Protein AF-A0A2E7HWC5-F1 (afdb_monomer_lite)

Secondary structure (DSSP, 8-state):
---------PPPHHHHHHHHHTT--HHHHHHHHHHHHHHHHHHTSS-GGGHHHHHHHHHHHHHHT--

Sequence (67 aa):
KCSHASTVSPVDDDQRFYLETRGIPSEIVDKLIVSGFINEVVQKLPITEVNEWILNLLSDKQNLGNL

pLDDT: mean 87.84, std 10.7, range [49.19, 97.75]

Foldseek 3Di:
DDDDDDDDDDPDVVQLVVVVVVVDDSVCSSVVSVLVVVLVVLVPDPDVVCSVVVSVVVNVVVVVPPD

Structure (mmCIF, N/CA/C/O backbone):
data_AF-A0A2E7HWC5-F1
#
_entry.id   AF-A0A2E7HWC5-F1
#
loop_
_atom_site.group_PDB
_atom_site.id
_atom_site.type_symbol
_atom_site.label_atom_id
_atom_site.label_alt_id
_atom_site.label_comp_id
_atom_site.label_asym_id
_atom_site.label_entity_id
_atom_site.label_seq_id
_atom_site.pdbx_PDB_ins_code
_atom_site.Cartn_x
_atom_site.Cartn_y
_atom_site.Cartn_z
_atom_site.occupancy
_atom_site.B_iso_or_equiv
_atom_site.auth_seq_id
_atom_site.auth_comp_id
_atom_site.auth_asym_id
_atom_site.auth_atom_id
_atom_site.pdbx_PDB_model_num
ATOM 1 N N . LYS A 1 1 ? 2.118 17.833 -27.477 1.00 53.88 1 LYS A N 1
ATOM 2 C CA . LYS A 1 1 ? 1.089 18.130 -26.450 1.00 53.88 1 LYS A CA 1
ATOM 3 C C . LYS A 1 1 ? 1.569 17.456 -25.171 1.00 53.88 1 LYS A C 1
ATOM 5 O O . LYS A 1 1 ? 1.681 16.241 -25.186 1.00 53.88 1 LYS A O 1
ATOM 10 N N . CYS A 1 2 ? 1.971 18.215 -24.155 1.00 73.38 2 CYS A N 1
ATOM 11 C CA . CYS A 1 2 ? 2.526 17.666 -22.913 1.00 73.38 2 CYS A CA 1
ATOM 12 C C . CYS A 1 2 ? 1.527 17.890 -21.774 1.00 73.38 2 CYS A C 1
ATOM 14 O O . CYS A 1 2 ? 0.963 18.978 -21.680 1.00 73.38 2 CYS A O 1
ATOM 16 N N . SER A 1 3 ? 1.318 16.878 -20.931 1.00 78.38 3 SER A N 1
ATOM 17 C CA . SER A 1 3 ? 0.570 16.979 -19.674 1.00 78.38 3 SER A CA 1
ATOM 18 C C . SER A 1 3 ? 1.411 16.385 -18.548 1.00 78.38 3 SER A C 1
ATOM 20 O O . SER A 1 3 ? 1.964 15.300 -18.709 1.00 78.38 3 SER A O 1
ATOM 22 N N . HIS A 1 4 ? 1.497 17.088 -17.424 1.00 88.12 4 HIS A N 1
ATOM 23 C CA . HIS A 1 4 ? 2.137 16.623 -16.197 1.00 88.12 4 HIS A CA 1
ATOM 24 C C . HIS A 1 4 ? 1.121 16.752 -15.063 1.00 88.12 4 HIS A C 1
ATOM 26 O O . HIS A 1 4 ? 0.434 17.769 -14.976 1.00 88.12 4 HIS A O 1
ATOM 32 N N . ALA A 1 5 ? 1.010 15.723 -14.229 1.00 83.62 5 ALA A N 1
ATOM 33 C CA . ALA A 1 5 ? 0.138 15.710 -13.065 1.00 83.62 5 ALA A CA 1
ATOM 34 C C . ALA A 1 5 ? 0.897 15.095 -11.889 1.00 83.62 5 ALA A C 1
ATOM 36 O O . ALA A 1 5 ? 1.648 14.137 -12.060 1.00 83.62 5 ALA A O 1
ATOM 37 N N . SER A 1 6 ? 0.684 15.660 -10.708 1.00 91.00 6 SER A N 1
ATOM 38 C CA . SER A 1 6 ? 1.202 15.165 -9.439 1.00 91.00 6 SER A CA 1
ATOM 39 C C . SER A 1 6 ? 0.059 15.204 -8.434 1.00 91.00 6 SER A C 1
ATOM 41 O O . SER A 1 6 ? -0.746 16.135 -8.464 1.00 91.00 6 SER A O 1
ATOM 43 N N . THR A 1 7 ? -0.047 14.179 -7.594 1.00 88.31 7 THR A N 1
ATOM 44 C CA . THR A 1 7 ? -1.096 14.068 -6.574 1.00 88.31 7 THR A CA 1
ATOM 45 C C . THR A 1 7 ? -0.450 13.725 -5.242 1.00 88.31 7 THR A C 1
ATOM 47 O O . THR A 1 7 ? 0.468 12.908 -5.188 1.00 88.31 7 THR A O 1
ATOM 50 N N . VAL A 1 8 ? -0.940 14.353 -4.178 1.00 86.44 8 VAL A N 1
ATOM 51 C CA . VAL A 1 8 ? -0.634 13.996 -2.793 1.00 86.44 8 VAL A CA 1
ATOM 52 C C . VAL A 1 8 ? -1.955 13.592 -2.159 1.00 86.44 8 VAL A C 1
ATOM 54 O O . VAL A 1 8 ? -2.903 14.376 -2.183 1.00 86.44 8 VAL A O 1
ATOM 57 N N . SER A 1 9 ? -2.016 12.386 -1.608 1.00 82.88 9 SER A N 1
ATOM 58 C CA . SER A 1 9 ? -3.198 11.894 -0.905 1.00 82.88 9 SER A CA 1
ATOM 59 C C . SER A 1 9 ? -2.775 11.193 0.383 1.00 82.88 9 SER A C 1
ATOM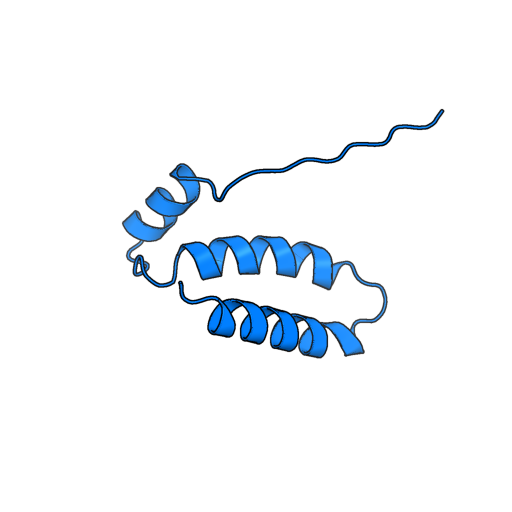 61 O O . SER A 1 9 ? -1.796 10.442 0.358 1.00 82.88 9 SER A O 1
ATOM 63 N N . PRO A 1 10 ? -3.471 11.448 1.504 1.00 88.19 10 PRO A N 1
ATOM 64 C CA . PRO A 1 10 ? -3.326 10.639 2.706 1.00 88.19 10 PRO A CA 1
ATOM 65 C C . PRO A 1 10 ? -3.860 9.218 2.462 1.00 88.19 10 PRO A C 1
ATOM 67 O O . PRO A 1 10 ? -4.478 8.945 1.430 1.00 88.19 10 PRO A O 1
ATOM 70 N N . VAL A 1 11 ? -3.620 8.317 3.416 1.00 88.19 11 VAL A N 1
ATOM 71 C CA . VAL A 1 11 ? -4.283 7.005 3.440 1.00 88.19 11 VAL A CA 1
ATOM 72 C C . VAL A 1 11 ? -5.795 7.220 3.544 1.00 88.19 11 VAL A C 1
ATOM 74 O O . VAL A 1 11 ? -6.243 8.100 4.275 1.00 88.19 11 VAL A O 1
ATOM 77 N N . ASP A 1 12 ? -6.560 6.450 2.774 1.00 90.94 12 ASP A N 1
ATOM 78 C CA . ASP A 1 12 ? -8.015 6.560 2.703 1.00 90.94 12 ASP A CA 1
ATOM 79 C C . ASP A 1 12 ? -8.677 5.854 3.899 1.00 90.94 12 ASP A C 1
ATOM 81 O O . ASP A 1 12 ? -8.520 4.642 4.090 1.00 90.94 12 ASP A O 1
ATOM 85 N N . ASP A 1 13 ? -9.431 6.611 4.697 1.00 93.12 13 ASP A N 1
ATOM 86 C CA . ASP A 1 13 ? -10.130 6.114 5.884 1.00 93.12 13 ASP A CA 1
ATOM 87 C C . ASP A 1 13 ? -11.176 5.041 5.542 1.00 93.12 13 ASP A C 1
ATOM 89 O O . ASP A 1 13 ? -11.375 4.109 6.326 1.00 93.12 13 ASP A O 1
ATOM 93 N N . ASP A 1 14 ? -11.790 5.097 4.355 1.00 95.56 14 ASP A N 1
ATOM 94 C CA . ASP A 1 14 ? -12.750 4.078 3.916 1.00 95.56 14 ASP A CA 1
ATOM 95 C C . ASP A 1 14 ? -12.044 2.739 3.654 1.00 95.56 14 ASP A C 1
ATOM 97 O O . ASP A 1 14 ? -12.564 1.670 3.994 1.00 95.56 14 ASP A O 1
ATOM 101 N N . GLN A 1 15 ? -10.823 2.776 3.104 1.00 9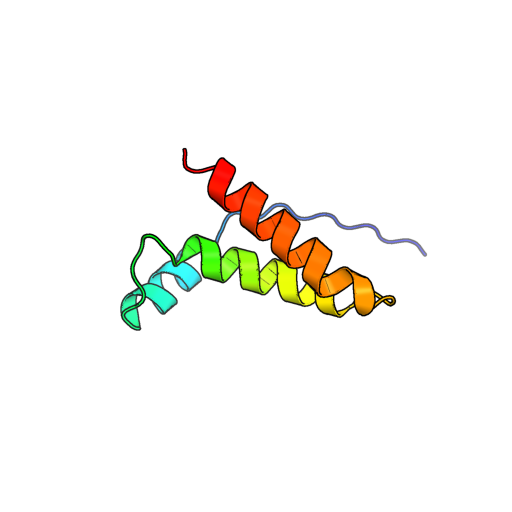5.06 15 GLN A N 1
ATOM 102 C CA . GLN A 1 15 ? -9.990 1.579 2.942 1.00 95.06 15 GLN A CA 1
ATOM 103 C C . GLN A 1 15 ? -9.564 1.018 4.297 1.00 95.06 15 GLN A C 1
ATOM 105 O O . GLN A 1 15 ? -9.562 -0.203 4.486 1.00 95.06 15 GLN A O 1
ATOM 110 N N . ARG A 1 16 ? -9.245 1.904 5.247 1.00 95.06 16 ARG A N 1
ATOM 111 C CA . ARG A 1 16 ? -8.881 1.536 6.615 1.00 95.06 16 ARG A CA 1
ATOM 112 C C . ARG A 1 16 ? -10.032 0.796 7.296 1.00 95.06 16 ARG A C 1
ATOM 114 O O . ARG A 1 16 ? -9.876 -0.360 7.691 1.00 95.06 16 ARG A O 1
ATOM 121 N N . PHE A 1 17 ? -11.212 1.411 7.309 1.00 95.88 17 PHE A N 1
ATOM 122 C CA . PHE A 1 17 ? -12.441 0.837 7.853 1.00 95.88 17 PHE A CA 1
ATOM 123 C C . PHE A 1 17 ? -12.806 -0.493 7.180 1.00 95.88 17 PHE A C 1
ATOM 125 O O . PHE A 1 17 ? -13.160 -1.470 7.847 1.00 95.88 17 PHE A O 1
ATOM 132 N N . TYR A 1 18 ? -12.685 -0.577 5.854 1.00 96.50 18 TYR A N 1
ATOM 133 C CA . TYR A 1 18 ? -12.967 -1.811 5.126 1.00 96.50 18 TYR A CA 1
ATOM 134 C C . TYR A 1 18 ? -12.060 -2.969 5.565 1.00 96.50 18 TYR A C 1
ATOM 136 O O . TYR A 1 18 ? -12.536 -4.086 5.755 1.00 96.50 18 TYR A O 1
ATOM 144 N N . LEU A 1 19 ? -10.763 -2.725 5.754 1.00 96.69 19 LEU A N 1
ATOM 145 C CA . LEU A 1 19 ? -9.821 -3.758 6.191 1.00 96.69 19 LEU A CA 1
ATOM 146 C C . LEU A 1 19 ? -10.046 -4.152 7.659 1.00 96.69 19 LEU A C 1
ATOM 148 O O . LEU A 1 19 ? -10.058 -5.342 7.980 1.00 96.69 19 LEU A O 1
ATOM 152 N N . GLU A 1 20 ? -10.307 -3.185 8.535 1.00 96.31 20 GLU A N 1
ATOM 153 C CA . GLU A 1 20 ? -10.593 -3.435 9.955 1.00 96.31 20 GLU A CA 1
ATOM 154 C C . GLU A 1 20 ? -11.879 -4.244 10.156 1.00 96.31 20 GLU A C 1
ATOM 156 O O . GLU A 1 20 ? -11.898 -5.207 10.922 1.00 96.31 20 GLU A O 1
ATOM 161 N N . THR A 1 21 ? -12.947 -3.939 9.411 1.00 97.75 21 THR A N 1
ATOM 162 C CA . THR A 1 21 ? -14.208 -4.709 9.470 1.00 97.75 21 THR A CA 1
ATOM 163 C C . THR A 1 21 ? -14.062 -6.147 8.971 1.00 97.75 21 THR A C 1
ATOM 165 O O . THR A 1 21 ? -14.882 -7.006 9.298 1.00 97.75 21 THR A O 1
ATOM 168 N N . ARG A 1 22 ? -12.995 -6.448 8.222 1.00 97.25 22 ARG A N 1
ATOM 169 C CA . ARG A 1 22 ? -12.606 -7.813 7.838 1.00 97.25 22 ARG A CA 1
ATOM 170 C C . ARG A 1 22 ? -11.732 -8.514 8.882 1.00 97.25 22 ARG A C 1
ATOM 172 O O . ARG A 1 22 ? -11.311 -9.643 8.642 1.00 97.25 22 ARG A O 1
ATOM 179 N N . GLY A 1 23 ? -11.500 -7.886 10.033 1.00 96.62 23 GLY A N 1
ATOM 180 C CA . GLY A 1 23 ? -10.757 -8.449 11.160 1.00 96.62 23 GLY A CA 1
ATOM 181 C C . GLY A 1 23 ? -9.248 -8.221 11.098 1.00 96.62 23 GLY A C 1
ATOM 182 O O . GL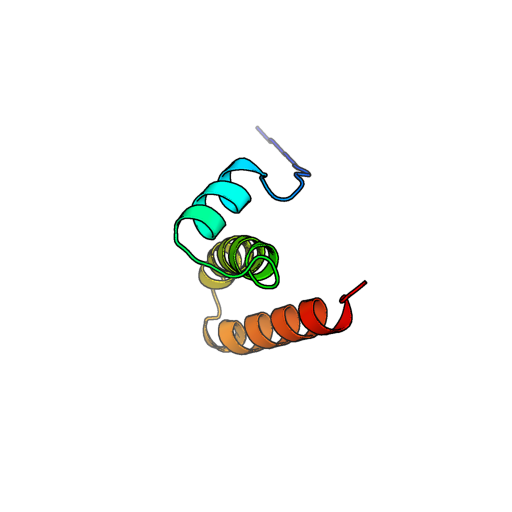Y A 1 23 ? -8.510 -8.905 11.804 1.00 96.62 23 GLY A O 1
ATOM 183 N N . ILE A 1 24 ? -8.770 -7.301 10.255 1.00 97.12 24 ILE A N 1
ATOM 184 C CA . ILE A 1 24 ? -7.348 -6.951 10.196 1.00 97.12 24 ILE A CA 1
ATOM 185 C C . ILE A 1 24 ? -7.006 -6.017 11.373 1.00 97.12 24 ILE A C 1
ATOM 187 O O . ILE A 1 24 ? -7.712 -5.026 11.562 1.00 97.12 24 ILE A O 1
ATOM 191 N N . PRO A 1 25 ? -5.938 -6.291 12.151 1.00 95.81 25 PRO A N 1
ATOM 192 C CA . PRO A 1 25 ? -5.533 -5.441 13.271 1.00 95.81 25 PRO A CA 1
ATOM 193 C C . PRO A 1 25 ? -5.144 -4.029 12.828 1.00 95.81 25 PRO A C 1
ATOM 195 O O . PRO A 1 25 ? -4.348 -3.869 11.898 1.00 95.81 25 PRO A O 1
ATOM 198 N N . SER A 1 26 ? -5.654 -3.009 13.522 1.00 91.50 26 SER A N 1
ATOM 199 C CA . SER A 1 26 ? -5.422 -1.590 13.217 1.00 91.50 26 SER A CA 1
ATOM 200 C C . SER A 1 26 ? -3.942 -1.207 13.142 1.00 91.50 26 SER A C 1
ATOM 202 O O . SER A 1 26 ? -3.596 -0.260 12.436 1.00 91.50 26 SER A O 1
ATOM 204 N N . GLU A 1 27 ? -3.064 -1.943 13.828 1.00 91.19 27 GLU A N 1
ATOM 205 C CA . GLU A 1 27 ? -1.615 -1.722 13.841 1.00 91.19 27 GLU A CA 1
ATOM 206 C C . GLU A 1 27 ? -0.941 -2.055 12.501 1.00 91.19 27 GLU A C 1
ATOM 208 O O . GLU A 1 27 ? 0.171 -1.596 12.246 1.00 91.19 27 GLU A O 1
ATOM 213 N N . ILE A 1 28 ? -1.585 -2.853 11.638 1.00 92.50 28 ILE A N 1
ATOM 214 C CA . ILE A 1 28 ? -1.012 -3.276 10.348 1.00 92.50 28 ILE A CA 1
ATOM 215 C C . ILE A 1 28 ? -1.779 -2.760 9.127 1.00 92.50 28 ILE A C 1
ATOM 217 O O . ILE A 1 28 ? -1.291 -2.909 8.008 1.00 92.50 28 ILE A O 1
ATOM 221 N N . VAL A 1 29 ? -2.953 -2.148 9.309 1.00 94.56 29 VAL A N 1
ATOM 222 C CA . VAL A 1 29 ? -3.825 -1.723 8.200 1.00 94.56 29 VAL A CA 1
ATOM 223 C C . VAL A 1 29 ? -3.134 -0.710 7.28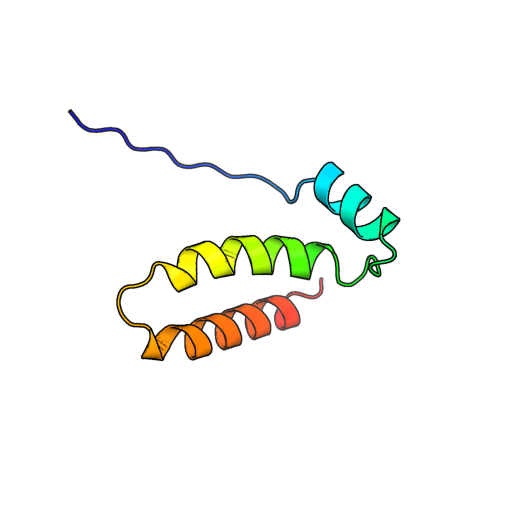9 1.00 94.56 29 VAL A C 1
ATOM 225 O O . VAL A 1 29 ? -3.043 -0.940 6.083 1.00 94.56 29 VAL A O 1
ATOM 228 N N . ASP A 1 30 ? -2.572 0.360 7.853 1.00 91.38 30 ASP A N 1
ATOM 229 C CA . ASP A 1 30 ? -1.899 1.400 7.060 1.00 91.38 30 ASP A CA 1
ATOM 230 C C . ASP A 1 30 ? -0.698 0.828 6.305 1.00 91.38 30 ASP A C 1
ATOM 232 O O . ASP A 1 30 ? -0.471 1.130 5.131 1.00 91.38 30 ASP A O 1
ATOM 236 N N . LYS A 1 31 ? 0.038 -0.083 6.954 1.00 90.56 31 LYS A N 1
ATOM 237 C CA . LYS A 1 31 ? 1.162 -0.782 6.335 1.00 90.56 31 LYS A CA 1
ATOM 238 C C . LYS A 1 31 ? 0.708 -1.599 5.128 1.00 90.56 31 LYS A C 1
ATOM 240 O O . LYS A 1 31 ? 1.387 -1.574 4.102 1.00 90.56 31 LYS A O 1
ATOM 245 N N . LEU A 1 32 ? -0.428 -2.290 5.218 1.00 92.75 32 LEU A N 1
ATOM 246 C CA . LEU A 1 32 ? -0.986 -3.070 4.111 1.00 92.75 32 LEU A CA 1
ATOM 247 C C . LEU A 1 32 ? -1.423 -2.179 2.945 1.00 92.75 32 LEU A C 1
ATOM 249 O O . LEU A 1 32 ? -1.085 -2.489 1.802 1.00 92.75 32 LEU A O 1
ATOM 253 N N . ILE A 1 33 ? -2.108 -1.066 3.225 1.00 93.19 33 ILE A N 1
ATOM 254 C CA . ILE A 1 33 ? -2.561 -0.123 2.190 1.00 93.19 33 ILE A CA 1
ATOM 255 C C . ILE A 1 33 ? -1.357 0.450 1.434 1.00 93.19 33 ILE A C 1
ATOM 257 O O . ILE A 1 33 ? -1.279 0.352 0.207 1.00 93.19 33 ILE A O 1
ATOM 261 N N . VAL A 1 34 ? -0.369 0.980 2.162 1.00 91.88 34 VAL A N 1
ATOM 262 C CA . VAL A 1 34 ? 0.821 1.584 1.547 1.00 91.88 34 VAL A CA 1
ATOM 263 C C . VAL A 1 34 ? 1.662 0.536 0.811 1.00 91.88 34 VAL A C 1
ATOM 265 O O . VAL A 1 34 ? 2.148 0.803 -0.289 1.00 91.88 34 VAL A O 1
ATOM 268 N N . SER A 1 35 ? 1.806 -0.672 1.369 1.00 90.94 35 SER A N 1
ATOM 269 C CA . SER A 1 35 ? 2.530 -1.763 0.702 1.00 90.94 35 SER A CA 1
ATOM 270 C C . SER A 1 35 ? 1.858 -2.167 -0.609 1.00 90.94 35 SER A C 1
ATOM 272 O O . SER A 1 35 ? 2.551 -2.359 -1.603 1.00 90.94 35 SER A O 1
ATOM 274 N N . GLY A 1 36 ? 0.524 -2.259 -0.642 1.00 92.06 36 GLY A N 1
ATOM 275 C CA . GLY A 1 36 ? -0.228 -2.556 -1.863 1.00 92.06 36 GLY A CA 1
ATOM 276 C C . GLY A 1 36 ? -0.003 -1.509 -2.954 1.00 92.06 36 GLY A C 1
ATOM 277 O O . GLY A 1 36 ? 0.312 -1.866 -4.089 1.00 92.06 36 GLY A O 1
ATOM 278 N N . PHE A 1 37 ? -0.070 -0.225 -2.587 1.00 91.62 37 PHE A N 1
ATOM 279 C CA . PHE A 1 37 ? 0.187 0.889 -3.503 1.00 91.62 37 PHE A CA 1
ATOM 280 C C . PHE A 1 37 ? 1.608 0.851 -4.090 1.00 91.62 37 PHE A C 1
ATOM 282 O O . PHE A 1 37 ? 1.799 0.949 -5.302 1.00 91.62 37 PHE A O 1
ATOM 289 N N . ILE A 1 38 ? 2.619 0.667 -3.238 1.00 91.31 38 ILE A N 1
ATOM 290 C CA . ILE A 1 38 ? 4.025 0.605 -3.654 1.00 91.31 38 ILE A CA 1
ATOM 291 C C . ILE A 1 38 ? 4.289 -0.615 -4.538 1.00 91.31 38 ILE A C 1
ATOM 293 O O . ILE A 1 38 ? 4.982 -0.506 -5.550 1.00 91.31 38 ILE A O 1
ATOM 297 N N . ASN A 1 39 ? 3.754 -1.776 -4.161 1.00 92.12 39 ASN A N 1
ATOM 298 C CA . ASN A 1 39 ? 3.993 -3.033 -4.861 1.00 92.12 39 ASN A CA 1
ATOM 299 C C . ASN A 1 39 ? 3.538 -2.955 -6.325 1.00 92.12 39 ASN A C 1
ATOM 301 O O . ASN A 1 39 ? 4.247 -3.427 -7.209 1.00 92.12 39 ASN A O 1
ATOM 305 N N . GLU A 1 40 ? 2.416 -2.285 -6.607 1.00 91.62 40 GLU A N 1
ATOM 306 C CA . GLU A 1 40 ? 1.954 -2.069 -7.984 1.00 91.62 40 GLU A CA 1
ATOM 307 C C . GLU A 1 40 ? 2.964 -1.266 -8.824 1.00 91.62 40 GLU A C 1
ATOM 309 O O . GLU A 1 40 ? 3.168 -1.550 -10.006 1.00 91.62 40 GLU A O 1
ATOM 314 N N . VAL A 1 41 ? 3.621 -0.268 -8.225 1.00 91.06 41 VAL A N 1
ATOM 315 C CA . VAL A 1 41 ? 4.646 0.543 -8.899 1.00 91.06 41 VAL A CA 1
ATOM 316 C C . VAL A 1 41 ? 5.925 -0.266 -9.110 1.00 91.06 41 VAL A C 1
ATOM 318 O O . VAL A 1 41 ? 6.479 -0.253 -10.208 1.00 91.06 41 VAL A O 1
ATOM 321 N N . VAL A 1 42 ? 6.377 -0.996 -8.086 1.00 92.12 42 VAL A N 1
ATOM 322 C CA . VAL A 1 42 ? 7.601 -1.812 -8.148 1.00 92.12 42 VAL A CA 1
ATOM 323 C C . VAL A 1 42 ? 7.463 -2.936 -9.176 1.00 92.12 42 VAL A C 1
ATOM 325 O O . VAL A 1 42 ? 8.373 -3.149 -9.970 1.00 92.12 42 VAL A O 1
ATOM 328 N N . GLN A 1 43 ? 6.308 -3.602 -9.250 1.00 91.38 43 GLN A N 1
ATOM 329 C CA . GLN A 1 43 ? 6.067 -4.667 -10.232 1.00 91.38 43 GLN A CA 1
ATOM 330 C C . GLN A 1 43 ? 6.109 -4.195 -11.691 1.00 91.38 43 GLN A C 1
ATOM 332 O O . GLN A 1 43 ? 6.322 -5.009 -12.585 1.00 91.38 43 GLN A O 1
ATOM 337 N N . LYS A 1 44 ? 5.925 -2.896 -11.952 1.00 92.00 44 LYS A N 1
ATOM 338 C CA . LYS A 1 44 ? 6.020 -2.319 -13.303 1.00 92.00 44 LYS A CA 1
ATOM 339 C C . LYS A 1 44 ? 7.459 -1.997 -13.716 1.00 92.00 44 LYS A C 1
ATOM 341 O O . LYS A 1 44 ? 7.674 -1.578 -14.854 1.00 92.00 44 LYS A O 1
ATOM 346 N N . LEU A 1 45 ? 8.438 -2.145 -12.820 1.00 90.25 45 LEU A N 1
ATOM 347 C CA . LEU A 1 45 ? 9.834 -1.878 -13.142 1.00 90.25 45 LEU A CA 1
ATOM 348 C C . LEU A 1 45 ? 10.380 -2.931 -14.122 1.00 90.25 45 LEU A C 1
ATOM 350 O O . LEU A 1 45 ? 10.082 -4.116 -13.995 1.00 90.25 45 LEU A O 1
ATOM 354 N N . PRO A 1 46 ? 11.211 -2.519 -15.095 1.00 89.88 46 PRO A N 1
ATOM 355 C CA . PRO A 1 46 ? 11.700 -3.407 -16.150 1.00 89.88 46 PRO A CA 1
ATOM 356 C C . PRO A 1 46 ? 12.724 -4.445 -15.669 1.00 89.88 46 PRO A C 1
ATOM 358 O O . PRO A 1 46 ? 12.962 -5.425 -16.368 1.00 89.88 46 PRO A O 1
ATOM 361 N N . ILE A 1 47 ? 13.344 -4.230 -14.507 1.00 92.12 47 ILE A N 1
ATO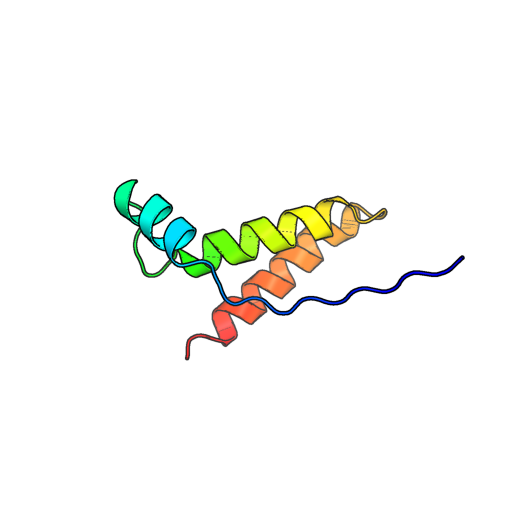M 362 C CA . ILE A 1 47 ? 14.379 -5.100 -13.936 1.00 92.12 47 ILE A CA 1
ATOM 363 C C . ILE A 1 47 ? 13.754 -5.803 -12.735 1.00 92.12 47 ILE A C 1
ATOM 365 O O . ILE A 1 47 ? 13.591 -5.202 -11.677 1.00 92.12 47 ILE A O 1
ATOM 369 N N . THR A 1 48 ? 13.366 -7.063 -12.901 1.00 88.81 48 THR A N 1
ATOM 370 C CA . THR A 1 48 ? 12.616 -7.792 -11.862 1.00 88.81 48 THR A CA 1
ATOM 371 C C . THR A 1 48 ? 13.527 -8.236 -10.717 1.00 88.81 48 THR A C 1
ATOM 373 O O . THR A 1 48 ? 13.092 -8.357 -9.576 1.00 88.81 48 THR A O 1
ATOM 376 N N . GLU A 1 49 ? 14.817 -8.405 -11.000 1.00 89.62 49 GLU A N 1
ATOM 377 C CA . GLU A 1 49 ? 15.854 -8.851 -10.070 1.00 89.62 49 GLU A CA 1
ATOM 378 C C . GLU A 1 49 ? 16.063 -7.879 -8.900 1.00 89.62 49 GLU A C 1
ATOM 380 O O . GLU A 1 49 ? 16.532 -8.283 -7.839 1.00 89.62 49 GLU A O 1
ATOM 385 N N . VAL A 1 50 ? 15.701 -6.602 -9.068 1.00 91.50 50 VAL A N 1
ATOM 386 C CA . VAL A 1 50 ? 15.795 -5.591 -8.002 1.00 91.50 50 VAL A CA 1
ATOM 387 C C . VAL A 1 50 ? 14.494 -5.407 -7.226 1.00 91.50 50 VAL A C 1
ATOM 389 O O . VAL A 1 50 ? 14.508 -4.735 -6.197 1.00 91.50 50 VAL A O 1
ATOM 392 N N . ASN A 1 51 ? 13.380 -5.999 -7.665 1.00 91.56 51 ASN A N 1
ATOM 393 C CA . ASN A 1 51 ? 12.074 -5.768 -7.046 1.00 91.56 51 ASN A CA 1
ATOM 394 C C . ASN A 1 51 ? 12.057 -6.204 -5.580 1.00 91.56 51 ASN A C 1
ATOM 396 O O . ASN A 1 51 ? 11.626 -5.435 -4.724 1.00 91.56 51 ASN A O 1
ATOM 400 N N . GLU A 1 52 ? 12.583 -7.393 -5.273 1.00 89.38 52 GLU A N 1
ATOM 401 C CA . GLU A 1 52 ? 12.670 -7.867 -3.886 1.00 89.38 52 GLU A CA 1
ATOM 402 C C . GLU A 1 52 ? 13.557 -6.963 -3.028 1.00 89.38 52 GLU A C 1
ATOM 404 O O . GLU A 1 52 ? 13.192 -6.620 -1.905 1.00 89.38 52 GLU A O 1
ATOM 409 N N . TRP A 1 53 ? 14.696 -6.516 -3.565 1.00 91.88 53 TRP A N 1
ATOM 410 C CA . TRP A 1 53 ? 15.587 -5.600 -2.854 1.00 91.88 53 TRP A CA 1
ATOM 411 C C . TRP A 1 53 ? 14.896 -4.266 -2.530 1.00 91.88 53 TRP A C 1
ATOM 413 O O . TRP A 1 53 ? 14.986 -3.786 -1.399 1.00 91.88 53 TRP A O 1
ATOM 423 N N . ILE A 1 54 ? 14.155 -3.699 -3.488 1.00 91.88 54 ILE A N 1
ATOM 424 C CA . ILE A 1 54 ? 13.388 -2.459 -3.302 1.00 91.88 54 ILE A CA 1
ATOM 425 C C . ILE A 1 54 ? 12.277 -2.659 -2.268 1.00 91.88 54 ILE A C 1
ATOM 427 O O . ILE A 1 54 ? 12.117 -1.821 -1.381 1.00 91.88 54 ILE A O 1
ATOM 431 N N . LEU A 1 55 ? 11.521 -3.757 -2.351 1.00 89.69 55 LEU A N 1
ATOM 432 C CA . LEU A 1 55 ? 10.442 -4.048 -1.403 1.00 89.69 55 LEU A CA 1
ATOM 433 C C . LEU A 1 55 ? 10.975 -4.201 0.025 1.00 89.69 55 LEU A C 1
ATOM 435 O O . LEU A 1 55 ? 10.400 -3.621 0.947 1.00 89.69 55 LEU A O 1
ATOM 439 N N . ASN A 1 56 ? 12.101 -4.894 0.203 1.00 90.56 56 ASN A N 1
ATOM 440 C CA . ASN A 1 56 ? 12.753 -5.031 1.505 1.00 90.56 56 ASN A CA 1
ATOM 441 C C . ASN A 1 56 ? 13.181 -3.665 2.055 1.00 90.56 56 ASN A C 1
ATOM 443 O O . ASN A 1 56 ? 12.798 -3.308 3.169 1.00 90.56 56 ASN A O 1
ATOM 447 N N . LEU A 1 57 ? 13.862 -2.851 1.242 1.00 90.94 57 LEU A N 1
ATOM 448 C CA . LEU A 1 57 ? 14.298 -1.506 1.627 1.00 90.94 57 LEU A CA 1
ATOM 449 C C . LEU A 1 57 ? 13.126 -0.603 2.050 1.00 90.94 57 LEU A C 1
ATOM 451 O O . LEU A 1 57 ? 13.231 0.159 3.014 1.00 90.94 57 LEU A O 1
ATOM 455 N N . LEU A 1 58 ? 12.008 -0.664 1.322 1.00 89.25 58 LEU A N 1
ATOM 456 C CA . LEU A 1 58 ? 10.810 0.116 1.635 1.00 89.25 58 LEU A CA 1
ATOM 457 C C . LEU A 1 58 ? 10.138 -0.385 2.915 1.00 89.25 58 LEU A C 1
ATOM 459 O O . LEU A 1 58 ? 9.714 0.433 3.733 1.00 89.25 58 LEU A O 1
ATOM 463 N N . SER A 1 59 ? 10.105 -1.702 3.126 1.00 86.00 59 SER A N 1
ATOM 464 C CA . SER A 1 59 ? 9.576 -2.293 4.355 1.00 86.00 59 SER A CA 1
ATOM 465 C C . SER A 1 59 ? 10.394 -1.884 5.586 1.00 86.00 59 SER A C 1
ATOM 467 O O . SER A 1 59 ? 9.816 -1.518 6.611 1.00 86.00 59 SER A O 1
ATOM 469 N N . ASP A 1 60 ? 11.723 -1.833 5.464 1.00 88.12 60 ASP A N 1
ATOM 470 C CA . ASP A 1 60 ? 12.626 -1.405 6.532 1.00 88.12 60 ASP A CA 1
ATOM 471 C C . ASP A 1 60 ? 12.413 0.067 6.882 1.00 88.12 60 ASP A C 1
ATOM 473 O O . ASP A 1 60 ? 12.315 0.424 8.058 1.00 88.12 60 ASP A O 1
ATOM 477 N N . LYS A 1 61 ? 12.261 0.929 5.869 1.00 85.06 61 LYS A N 1
ATOM 478 C CA . LYS A 1 61 ? 11.960 2.349 6.092 1.00 85.06 61 LYS A CA 1
ATOM 479 C C . LYS A 1 61 ? 10.627 2.578 6.791 1.00 85.06 61 LYS A C 1
ATOM 481 O O . LYS A 1 61 ? 10.548 3.481 7.618 1.00 85.06 61 LYS A O 1
ATOM 486 N N . GLN A 1 62 ? 9.603 1.783 6.491 1.00 78.06 62 GLN A N 1
ATOM 487 C CA . GLN A 1 62 ? 8.332 1.869 7.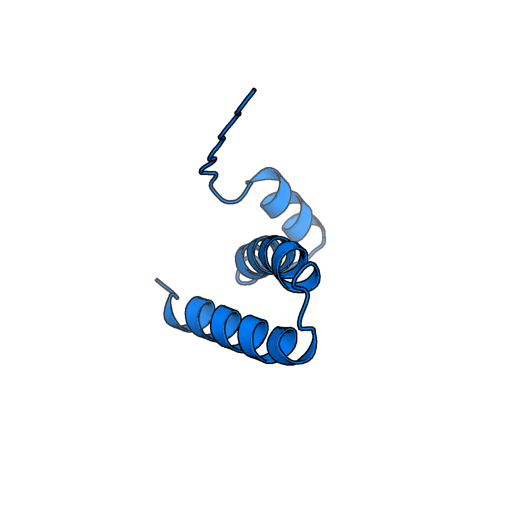209 1.00 78.06 62 GLN A CA 1
ATOM 488 C C . GLN A 1 62 ? 8.480 1.456 8.677 1.00 78.06 62 GLN A C 1
ATOM 490 O O . GLN A 1 62 ? 7.920 2.113 9.547 1.00 78.06 62 GLN A O 1
ATOM 495 N N . ASN A 1 63 ? 9.269 0.417 8.970 1.00 74.06 63 ASN A N 1
ATOM 496 C CA . ASN A 1 63 ? 9.500 -0.037 10.346 1.00 74.06 63 ASN A CA 1
ATOM 497 C C . ASN A 1 63 ? 10.317 0.976 11.175 1.00 74.06 63 ASN A C 1
ATOM 499 O O . ASN A 1 63 ? 10.106 1.093 12.380 1.00 74.06 63 ASN A O 1
ATOM 503 N N . LEU A 1 64 ? 11.235 1.714 10.538 1.00 62.81 64 LEU A N 1
ATOM 504 C CA . LEU A 1 64 ? 12.028 2.782 11.167 1.00 62.81 64 LEU A CA 1
ATOM 505 C C . LEU A 1 64 ? 11.204 4.042 11.484 1.00 62.81 64 LEU A C 1
ATOM 507 O O . LEU A 1 64 ? 11.631 4.847 12.305 1.00 62.81 64 LEU A O 1
ATOM 511 N N . GLY A 1 65 ? 10.052 4.216 10.832 1.00 57.56 65 GLY A N 1
ATOM 512 C CA . GLY A 1 65 ? 9.165 5.370 10.981 1.00 57.56 65 GLY A CA 1
ATOM 513 C C . GLY A 1 65 ? 8.021 5.180 11.979 1.00 57.56 65 GLY A C 1
ATOM 514 O O . GLY A 1 65 ? 7.045 5.917 11.893 1.00 57.56 65 GLY A O 1
ATOM 515 N N . ASN A 1 66 ? 8.083 4.192 12.881 1.00 49.19 66 ASN A N 1
ATOM 516 C CA . ASN A 1 66 ? 7.072 4.044 13.930 1.00 49.19 66 ASN A CA 1
ATOM 517 C C . ASN A 1 66 ? 7.188 5.196 14.957 1.00 49.19 66 ASN A C 1
ATOM 519 O O . ASN A 1 66 ? 7.917 5.076 15.944 1.00 49.19 66 ASN A O 1
ATOM 523 N N . LEU A 1 67 ? 6.391 6.243 14.673 1.00 49.38 67 LEU A N 1
ATOM 524 C CA . LEU A 1 67 ? 6.171 7.567 15.294 1.00 49.38 67 LEU A CA 1
ATOM 525 C C . LEU A 1 67 ? 7.158 8.675 14.890 1.00 49.38 67 LEU A C 1
ATOM 527 O O . LEU A 1 67 ? 8.173 8.884 15.590 1.00 49.38 67 LEU A O 1
#

Radius of gyration: 14.69 Å; chains: 1; bounding box: 30×27×42 Å